Protein AF-H6BS07-F1 (afdb_monomer)

Mean predicted aligned error: 7.56 Å

Organism: Exophiala dermatitidis (strain ATCC 34100 / CBS 525.76 / NIH/UT8656) (NCBI:txid858893)

Structure (mmCIF, N/CA/C/O backbone):
data_AF-H6BS07-F1
#
_entry.id   AF-H6BS07-F1
#
loop_
_atom_site.group_PDB
_atom_site.id
_atom_site.type_symbol
_atom_site.label_atom_id
_atom_site.label_alt_id
_atom_site.label_comp_id
_atom_site.label_asym_id
_atom_site.label_entity_id
_atom_site.label_seq_id
_atom_site.pdbx_PDB_ins_code
_atom_site.Cartn_x
_atom_site.Cartn_y
_atom_site.Cartn_z
_atom_site.occupancy
_atom_site.B_iso_or_equiv
_atom_site.auth_seq_id
_atom_site.auth_comp_id
_atom_site.auth_asym_id
_atom_site.auth_atom_id
_atom_site.pdbx_PDB_model_num
ATOM 1 N N . MET A 1 1 ? -4.655 14.594 -16.795 1.00 35.00 1 MET A N 1
ATOM 2 C CA . MET A 1 1 ? -4.107 15.187 -15.558 1.00 35.00 1 MET A CA 1
ATOM 3 C C . MET A 1 1 ? -2.672 14.702 -15.436 1.00 35.00 1 MET A C 1
ATOM 5 O O . MET A 1 1 ? -2.480 13.501 -15.317 1.00 35.00 1 MET A O 1
ATOM 9 N N . LYS A 1 2 ? -1.677 15.577 -15.622 1.00 31.84 2 LYS A N 1
ATOM 10 C CA . LYS A 1 2 ? -0.267 15.244 -15.367 1.00 31.84 2 LYS A CA 1
ATOM 11 C C . LYS A 1 2 ? 0.009 15.650 -13.925 1.00 31.84 2 LYS A C 1
ATOM 13 O O . LYS A 1 2 ? -0.151 16.824 -13.608 1.00 31.84 2 LYS A O 1
ATOM 18 N N . LEU A 1 3 ? 0.310 14.679 -13.071 1.00 41.84 3 LEU A N 1
ATOM 19 C CA . LEU A 1 3 ? 0.801 14.955 -11.727 1.00 41.8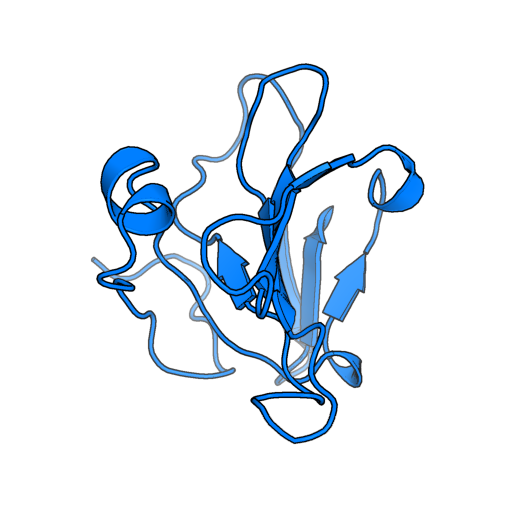4 3 LEU A CA 1
ATOM 20 C C . LEU A 1 3 ? 2.246 15.446 -11.869 1.00 41.84 3 LEU A C 1
ATOM 22 O O . LEU A 1 3 ? 3.006 14.905 -12.674 1.00 41.84 3 LEU A O 1
ATOM 26 N N . SER A 1 4 ? 2.571 16.522 -11.163 1.00 34.91 4 SER A N 1
ATOM 27 C CA . SER A 1 4 ? 3.925 17.062 -11.068 1.00 34.91 4 SER A CA 1
ATOM 28 C C . SER A 1 4 ? 4.517 16.589 -9.739 1.00 34.91 4 SER A C 1
ATOM 30 O O . SER A 1 4 ? 3.851 16.797 -8.724 1.00 34.91 4 SER A O 1
ATOM 32 N N . PRO A 1 5 ? 5.728 16.006 -9.707 1.00 48.19 5 PRO A N 1
ATOM 33 C CA . PRO A 1 5 ? 6.584 15.645 -10.839 1.00 48.19 5 PRO A CA 1
ATOM 34 C C . PRO A 1 5 ? 6.122 14.365 -11.572 1.00 48.19 5 PRO A C 1
ATOM 36 O O . PRO A 1 5 ? 5.334 13.588 -11.029 1.00 48.19 5 PRO A O 1
ATOM 39 N N . PRO A 1 6 ? 6.584 14.135 -12.818 1.00 46.88 6 PRO A N 1
ATOM 40 C CA . PRO A 1 6 ? 6.281 12.913 -13.552 1.00 46.88 6 PRO A CA 1
ATOM 41 C C . PRO A 1 6 ? 6.895 11.719 -12.818 1.00 46.88 6 PRO A C 1
ATOM 43 O O . PRO A 1 6 ? 8.112 11.640 -12.706 1.00 46.88 6 PRO A O 1
ATOM 46 N N . VAL A 1 7 ? 6.073 10.776 -12.354 1.00 53.38 7 VAL A N 1
ATOM 47 C CA . VAL A 1 7 ? 6.582 9.458 -11.962 1.00 53.38 7 VAL A CA 1
ATOM 48 C C . VAL A 1 7 ? 7.173 8.809 -13.214 1.00 53.38 7 VAL A C 1
ATOM 50 O O . VAL A 1 7 ? 6.448 8.403 -14.121 1.00 53.38 7 VAL A O 1
ATOM 53 N N . GLU A 1 8 ? 8.497 8.752 -13.284 1.00 54.62 8 GLU A N 1
ATOM 54 C CA . GLU A 1 8 ? 9.244 8.054 -14.334 1.00 54.62 8 GLU 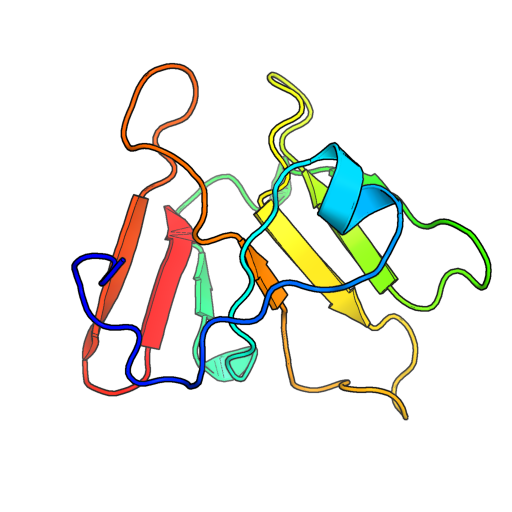A CA 1
ATOM 55 C C . GLU A 1 8 ? 9.208 6.520 -14.165 1.00 54.62 8 GLU A C 1
ATOM 57 O O . GLU A 1 8 ? 9.539 5.788 -15.093 1.00 54.62 8 GLU A O 1
ATOM 62 N N . ASP A 1 9 ? 8.684 6.032 -13.031 1.00 57.47 9 ASP A N 1
ATOM 63 C CA . ASP A 1 9 ? 8.595 4.612 -12.655 1.00 57.47 9 ASP A CA 1
ATOM 64 C C . ASP A 1 9 ? 7.363 3.851 -13.190 1.00 57.47 9 ASP A C 1
ATOM 66 O O . ASP A 1 9 ? 7.160 2.681 -12.857 1.00 57.47 9 ASP A O 1
ATOM 70 N N . GLY A 1 10 ? 6.525 4.467 -14.033 1.00 62.91 10 GLY A N 1
ATOM 71 C CA . GLY A 1 10 ? 5.465 3.755 -14.759 1.00 62.91 10 GLY A CA 1
ATOM 72 C C . GLY A 1 10 ? 4.122 4.485 -14.866 1.00 62.91 10 GLY A C 1
ATOM 73 O O . GLY A 1 10 ? 3.938 5.573 -14.320 1.00 62.91 10 GLY A O 1
ATOM 74 N N . PRO A 1 11 ? 3.151 3.904 -15.599 1.00 76.31 11 PRO A N 1
ATOM 75 C CA . PRO A 1 11 ? 1.856 4.532 -15.824 1.00 76.31 11 PRO A CA 1
ATOM 76 C C . PRO A 1 11 ? 1.050 4.640 -14.525 1.00 76.31 11 PRO A C 1
ATOM 78 O O . PRO A 1 11 ? 0.848 3.657 -13.807 1.00 76.31 11 PRO A O 1
ATOM 81 N N . VAL A 1 12 ? 0.513 5.834 -14.268 1.00 83.94 12 VAL A N 1
ATOM 82 C CA . VAL A 1 12 ? -0.492 6.037 -13.219 1.00 83.94 12 VAL A CA 1
ATOM 83 C C . VAL A 1 12 ? -1.720 5.196 -13.550 1.00 83.94 12 VAL A C 1
ATOM 85 O O . VAL A 1 12 ? -2.311 5.322 -14.623 1.00 83.94 12 VAL A O 1
ATOM 88 N N . THR A 1 13 ? -2.109 4.343 -12.612 1.00 85.88 13 THR A N 1
ATOM 89 C CA . THR A 1 13 ? -3.183 3.371 -12.780 1.00 85.88 13 THR A CA 1
ATOM 90 C C . THR A 1 13 ? -4.339 3.692 -11.848 1.00 85.88 13 THR A C 1
ATOM 92 O O . THR A 1 13 ? -4.169 3.844 -10.638 1.00 85.88 13 THR A O 1
ATOM 95 N N . ASN A 1 14 ? -5.543 3.734 -12.412 1.00 86.88 14 ASN A N 1
ATOM 96 C CA . ASN A 1 14 ? -6.773 3.715 -11.636 1.00 86.88 14 ASN A CA 1
ATOM 97 C C . ASN A 1 14 ? -7.160 2.250 -11.397 1.00 86.88 14 ASN A C 1
ATOM 99 O O . ASN A 1 14 ? -7.669 1.572 -12.290 1.00 86.88 14 ASN A O 1
ATOM 103 N N . CYS A 1 15 ? -6.818 1.731 -10.221 1.00 85.25 15 CYS A N 1
ATOM 104 C CA . CYS A 1 15 ? -7.115 0.348 -9.876 1.00 85.25 15 CYS A CA 1
ATOM 105 C C . CYS A 1 15 ? -8.624 0.172 -9.650 1.00 85.25 15 CYS A C 1
ATOM 107 O O . CYS A 1 15 ? -9.230 0.899 -8.867 1.00 85.25 15 CYS A O 1
ATOM 109 N N . ASN A 1 16 ? -9.222 -0.845 -10.274 1.00 85.81 16 ASN A N 1
ATOM 110 C CA . ASN A 1 16 ? -10.663 -1.119 -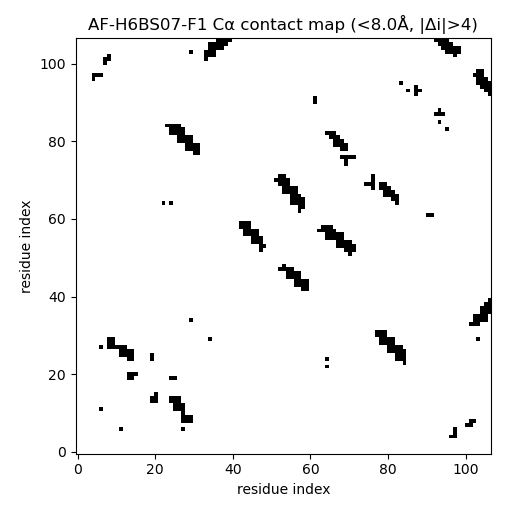10.207 1.00 85.81 16 ASN A CA 1
ATOM 111 C C . ASN A 1 16 ? -11.108 -1.862 -8.931 1.00 85.81 16 ASN A C 1
ATOM 113 O O . ASN A 1 16 ? -12.247 -2.325 -8.843 1.00 85.81 16 ASN A O 1
ATOM 117 N N . CYS A 1 17 ? -10.219 -2.008 -7.948 1.00 87.31 17 CYS A N 1
ATOM 118 C CA . CYS A 1 17 ? -10.546 -2.646 -6.683 1.00 87.31 17 CYS A CA 1
ATOM 119 C C . CYS A 1 17 ? -11.521 -1.771 -5.877 1.00 87.31 17 CYS A C 1
ATOM 121 O O . CYS A 1 17 ? -11.406 -0.547 -5.891 1.00 87.31 17 CYS A O 1
ATOM 123 N N . SER A 1 18 ? -12.464 -2.369 -5.141 1.00 90.06 18 SER A N 1
ATOM 124 C CA . SER A 1 18 ? -13.508 -1.603 -4.438 1.00 90.06 18 SER A CA 1
ATOM 125 C C . SER A 1 18 ? -12.940 -0.577 -3.452 1.00 90.06 18 SER A C 1
ATOM 127 O O . SER A 1 18 ? -13.382 0.568 -3.454 1.00 90.06 18 SER A O 1
ATOM 129 N N . ILE A 1 19 ? -11.920 -0.938 -2.664 1.00 90.06 19 ILE A N 1
ATOM 130 C CA . ILE A 1 19 ? -11.260 0.001 -1.740 1.00 90.06 19 ILE A CA 1
ATOM 131 C C . ILE A 1 19 ? -10.517 1.121 -2.485 1.00 90.06 19 ILE A C 1
ATOM 133 O O . ILE A 1 19 ? -10.565 2.272 -2.066 1.00 90.06 19 ILE A O 1
ATOM 137 N N . CYS A 1 20 ? -9.882 0.810 -3.618 1.00 89.31 20 CYS A N 1
ATOM 138 C CA . CYS A 1 20 ? -9.170 1.775 -4.455 1.00 89.31 20 CYS A CA 1
ATOM 139 C C . CYS A 1 20 ? -10.148 2.799 -5.040 1.00 89.31 20 CYS A C 1
ATOM 141 O O . CYS A 1 20 ? -9.905 4.001 -4.990 1.00 89.31 20 CYS A O 1
ATOM 143 N N . HIS A 1 21 ? -11.279 2.299 -5.541 1.00 88.94 21 HIS A N 1
ATOM 144 C CA . HIS A 1 21 ? -12.347 3.097 -6.118 1.00 88.94 21 HIS A CA 1
ATOM 145 C C . HIS A 1 21 ? -13.008 4.006 -5.073 1.00 88.94 21 HIS A C 1
ATOM 147 O O . HIS A 1 21 ? -13.178 5.194 -5.324 1.00 88.94 21 HIS A O 1
ATOM 153 N N . ILE A 1 22 ? -13.337 3.479 -3.885 1.00 89.25 22 ILE A N 1
ATOM 154 C CA . ILE A 1 22 ? -13.921 4.264 -2.781 1.00 89.25 22 ILE A CA 1
ATOM 155 C C . ILE A 1 22 ? -12.958 5.362 -2.315 1.00 89.25 22 ILE A C 1
ATOM 157 O O . ILE A 1 22 ? -13.383 6.489 -2.085 1.00 89.25 22 ILE A O 1
ATOM 161 N N . ASN A 1 23 ? -11.663 5.052 -2.225 1.00 86.00 23 ASN A N 1
ATOM 162 C CA . ASN A 1 23 ? -10.646 6.005 -1.784 1.00 86.00 23 ASN A CA 1
ATOM 163 C C . ASN A 1 23 ? -10.217 6.997 -2.879 1.00 86.00 23 ASN A C 1
ATOM 165 O O . ASN A 1 23 ? -9.370 7.847 -2.612 1.00 86.00 23 ASN A O 1
ATOM 169 N N . GLY A 1 24 ? -10.725 6.872 -4.113 1.00 86.56 24 GLY A N 1
ATOM 170 C CA . GLY A 1 24 ? -10.265 7.680 -5.247 1.00 86.56 24 GLY A CA 1
ATOM 171 C C . GLY A 1 24 ? -8.755 7.554 -5.486 1.00 86.56 24 GLY A C 1
ATOM 172 O O . GLY A 1 24 ? -8.088 8.536 -5.817 1.00 86.56 24 GLY A O 1
ATOM 173 N N . ALA A 1 25 ? -8.193 6.368 -5.242 1.00 85.69 25 ALA A N 1
ATOM 174 C CA . ALA A 1 25 ? -6.755 6.141 -5.267 1.00 85.69 25 ALA A CA 1
ATOM 175 C C . ALA A 1 25 ? -6.231 6.065 -6.709 1.00 85.69 25 ALA A C 1
ATOM 177 O O . ALA A 1 25 ? -6.731 5.288 -7.527 1.00 85.69 25 ALA A O 1
ATOM 178 N N . LEU A 1 26 ? -5.185 6.835 -7.005 1.00 87.31 26 LEU A N 1
ATOM 179 C CA . LEU A 1 26 ? -4.401 6.697 -8.232 1.00 87.31 26 LEU A CA 1
ATOM 180 C C . LEU A 1 26 ? -3.060 6.101 -7.846 1.00 87.31 26 LEU A C 1
ATOM 182 O O . LEU A 1 26 ? -2.373 6.666 -7.007 1.00 87.31 26 LEU A O 1
ATOM 186 N N . MET A 1 27 ? -2.689 4.966 -8.429 1.00 85.81 27 MET A N 1
ATOM 187 C CA . MET A 1 27 ? -1.536 4.199 -7.967 1.00 85.81 27 MET A CA 1
ATOM 188 C C . MET A 1 27 ? -0.428 4.163 -9.015 1.00 85.81 27 MET A C 1
ATOM 190 O O . MET A 1 27 ? -0.696 4.055 -10.211 1.00 85.81 27 MET A O 1
ATOM 194 N N . VAL A 1 28 ? 0.816 4.169 -8.554 1.00 86.88 28 VAL A N 1
ATOM 195 C CA . VAL A 1 28 ? 1.998 3.761 -9.332 1.00 86.88 28 VAL A CA 1
ATOM 196 C C . VAL A 1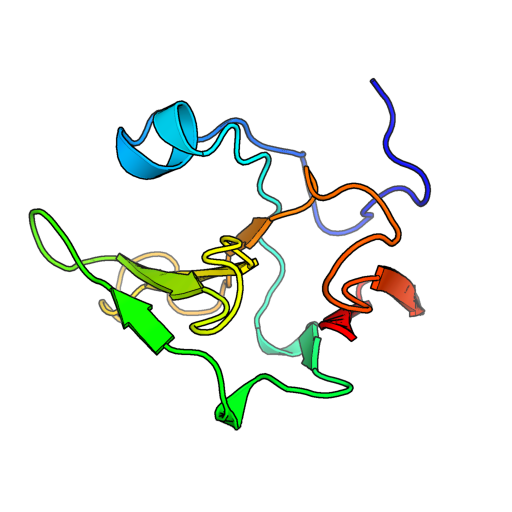 28 ? 2.622 2.526 -8.684 1.00 86.88 28 VAL A C 1
ATOM 198 O O . VAL A 1 28 ? 2.372 2.271 -7.507 1.00 86.88 28 VAL A O 1
ATOM 201 N N . TYR A 1 29 ? 3.397 1.738 -9.433 1.00 86.88 29 TYR A N 1
ATOM 202 C CA . TYR A 1 29 ? 3.901 0.428 -8.981 1.00 86.88 29 TYR A CA 1
ATOM 203 C C . TYR A 1 29 ? 5.425 0.281 -9.137 1.00 86.88 29 TYR A C 1
ATOM 205 O O . TYR A 1 29 ? 5.877 -0.633 -9.834 1.00 86.88 29 TYR A O 1
ATOM 213 N N . PRO A 1 30 ? 6.235 1.140 -8.498 1.00 85.94 30 PRO A N 1
ATOM 214 C CA . PRO A 1 30 ? 7.690 0.989 -8.496 1.00 85.94 30 PRO A CA 1
ATOM 215 C C . PRO A 1 30 ? 8.130 -0.341 -7.864 1.00 85.94 30 PRO A C 1
ATOM 217 O O . PRO A 1 30 ? 7.368 -1.018 -7.155 1.00 85.94 30 PRO A O 1
ATOM 220 N N . LEU A 1 31 ? 9.398 -0.689 -8.080 1.00 87.25 31 LEU A N 1
ATOM 221 C CA . LEU A 1 31 ? 10.077 -1.692 -7.265 1.00 87.25 31 LEU A CA 1
ATOM 222 C C . LEU A 1 31 ? 10.207 -1.189 -5.825 1.00 87.25 31 LEU A C 1
ATOM 224 O O . LEU A 1 31 ? 10.460 -0.015 -5.581 1.00 87.25 31 LEU A O 1
ATOM 228 N N . GLU A 1 32 ? 10.077 -2.089 -4.857 1.00 86.81 32 GLU A N 1
ATOM 229 C CA . GLU A 1 32 ? 10.210 -1.741 -3.441 1.00 86.81 32 GLU A CA 1
ATOM 230 C C . GLU A 1 32 ? 11.614 -1.236 -3.093 1.00 86.81 32 GLU A C 1
ATOM 232 O O . GLU A 1 32 ? 11.745 -0.353 -2.255 1.00 86.81 32 GLU A O 1
ATOM 237 N N . SER A 1 33 ? 12.642 -1.713 -3.799 1.00 86.50 33 SER A N 1
ATOM 238 C CA . SER A 1 33 ? 14.020 -1.214 -3.688 1.00 86.50 33 SER A CA 1
ATOM 239 C C . SER A 1 33 ? 14.182 0.254 -4.077 1.00 86.50 33 SER A C 1
ATOM 241 O O . SER A 1 33 ? 15.178 0.869 -3.716 1.00 86.50 33 SER A O 1
ATOM 243 N N . ASN A 1 34 ? 13.229 0.797 -4.833 1.00 84.25 34 ASN A N 1
ATOM 244 C CA . ASN A 1 34 ? 13.269 2.161 -5.341 1.00 84.25 34 ASN A CA 1
ATOM 245 C C . ASN A 1 34 ? 12.479 3.125 -4.449 1.00 84.25 34 ASN A C 1
ATOM 247 O O . ASN A 1 34 ? 12.426 4.315 -4.744 1.00 84.25 34 ASN A O 1
ATOM 251 N N . ILE A 1 35 ? 11.849 2.630 -3.380 1.00 83.38 35 ILE A N 1
ATOM 252 C CA . ILE A 1 35 ? 11.067 3.454 -2.464 1.00 83.38 35 ILE A CA 1
ATOM 253 C C . ILE A 1 35 ? 11.891 3.756 -1.218 1.00 83.38 35 ILE A C 1
ATOM 255 O O . ILE A 1 35 ? 12.309 2.849 -0.501 1.00 83.38 35 ILE A O 1
ATOM 259 N N . THR A 1 36 ? 12.042 5.043 -0.925 1.00 85.81 36 THR A N 1
ATOM 260 C CA . THR A 1 36 ? 12.606 5.535 0.332 1.00 85.81 36 THR A CA 1
ATOM 261 C C . THR A 1 36 ? 11.481 6.113 1.180 1.00 85.81 36 THR A C 1
ATOM 263 O O . THR A 1 36 ? 10.800 7.043 0.754 1.00 85.81 36 THR A O 1
ATOM 266 N N . TRP A 1 37 ? 11.282 5.574 2.381 1.00 86.06 37 TRP A N 1
ATOM 267 C CA . TRP A 1 37 ? 10.373 6.147 3.375 1.00 86.06 37 TRP A CA 1
ATOM 268 C C . TRP A 1 37 ? 11.154 7.141 4.226 1.00 86.06 37 TRP A C 1
ATOM 270 O O . TRP A 1 37 ? 12.078 6.735 4.929 1.00 86.06 37 TRP A O 1
ATOM 280 N N . GLU A 1 38 ? 10.824 8.427 4.149 1.00 83.19 38 GLU A N 1
ATOM 281 C CA . GLU A 1 38 ? 11.539 9.443 4.929 1.00 83.19 38 GLU A CA 1
ATOM 282 C C . GLU A 1 38 ? 11.036 9.482 6.372 1.00 83.19 38 GLU A C 1
ATOM 284 O O . GLU A 1 38 ? 11.821 9.706 7.294 1.00 83.19 38 GLU A O 1
ATOM 289 N N . SER A 1 39 ? 9.739 9.228 6.584 1.00 79.31 39 SER A N 1
ATOM 290 C CA . SER A 1 39 ? 9.150 9.214 7.919 1.00 79.31 39 SER A CA 1
ATOM 291 C C . SER A 1 39 ? 7.860 8.386 8.004 1.00 79.31 39 SER A C 1
ATOM 293 O O . SER A 1 39 ? 7.274 7.987 6.998 1.00 79.31 39 SER A O 1
ATOM 295 N N . GLY A 1 40 ? 7.429 8.068 9.230 1.00 79.88 40 GLY A N 1
ATOM 296 C CA . GLY A 1 40 ? 6.057 7.638 9.532 1.00 79.88 40 GLY A CA 1
ATOM 297 C C . GLY A 1 40 ? 5.619 6.243 9.066 1.00 79.88 40 GLY A C 1
ATOM 298 O O . GLY A 1 40 ? 4.554 5.794 9.487 1.00 79.88 40 GLY A O 1
ATOM 299 N N . PHE A 1 41 ? 6.397 5.523 8.247 1.00 83.75 41 PHE A N 1
ATOM 300 C CA . PHE A 1 41 ? 5.996 4.206 7.725 1.00 83.75 41 PHE A CA 1
ATOM 301 C C . PHE A 1 41 ? 5.726 3.172 8.829 1.00 83.75 41 PHE A C 1
ATOM 303 O O . PHE A 1 41 ? 4.740 2.439 8.752 1.00 83.75 41 PHE A O 1
ATOM 310 N N . ASP A 1 42 ? 6.538 3.167 9.888 1.00 86.19 42 ASP A N 1
ATOM 311 C CA . ASP A 1 42 ? 6.397 2.238 11.019 1.00 86.19 42 ASP A CA 1
ATOM 312 C C . ASP A 1 42 ? 5.131 2.490 11.857 1.00 86.19 42 ASP A C 1
ATOM 314 O O . ASP A 1 42 ? 4.621 1.591 12.531 1.00 86.19 42 ASP A O 1
ATOM 318 N N . GLU A 1 43 ? 4.586 3.706 11.801 1.00 87.69 43 GLU A N 1
ATOM 319 C CA . GLU A 1 43 ? 3.362 4.085 12.510 1.00 87.69 43 GLU A CA 1
ATOM 320 C C . GLU A 1 43 ? 2.098 3.743 11.712 1.00 87.69 43 GLU A C 1
ATOM 322 O O . GLU A 1 43 ? 0.985 3.733 12.254 1.00 87.69 43 GLU A O 1
ATOM 327 N N . MET A 1 44 ? 2.248 3.421 10.424 1.00 89.62 44 MET A N 1
ATOM 328 C CA . MET A 1 44 ? 1.127 3.096 9.558 1.00 89.62 44 MET A CA 1
ATOM 329 C C . MET A 1 44 ? 0.474 1.770 9.947 1.00 89.62 44 MET A C 1
ATOM 331 O O . MET A 1 44 ? 1.082 0.851 10.503 1.00 89.62 44 MET A O 1
ATOM 335 N N . LYS A 1 45 ? -0.812 1.646 9.621 1.00 93.75 45 LYS A N 1
ATOM 336 C CA . LYS A 1 45 ? -1.564 0.403 9.803 1.00 93.75 45 LYS A CA 1
ATOM 337 C C . LYS A 1 45 ? -1.851 -0.240 8.465 1.00 93.75 45 LYS A C 1
ATOM 339 O O . LYS A 1 45 ? -1.964 0.435 7.446 1.00 93.75 45 LYS A O 1
ATOM 344 N N . THR A 1 46 ? -1.961 -1.563 8.479 1.00 94.75 46 THR A N 1
ATOM 345 C CA . THR A 1 46 ? -2.301 -2.352 7.301 1.00 94.75 46 THR A CA 1
ATOM 346 C C . THR A 1 46 ? -3.669 -2.990 7.460 1.00 94.75 46 THR A C 1
ATOM 348 O O . THR A 1 46 ? -4.054 -3.442 8.538 1.00 94.75 46 THR A O 1
ATOM 351 N N . TYR A 1 47 ? -4.410 -3.031 6.361 1.00 94.56 47 TYR A N 1
ATOM 352 C CA . TYR A 1 47 ? -5.690 -3.709 6.264 1.00 94.56 47 TYR A CA 1
ATOM 353 C C . TYR A 1 47 ? -5.700 -4.626 5.043 1.00 94.56 47 TYR A C 1
ATOM 355 O O . TYR A 1 47 ? -5.239 -4.259 3.963 1.00 94.56 47 TYR A O 1
ATOM 363 N N . THR A 1 48 ? -6.230 -5.834 5.211 1.00 94.38 48 THR A N 1
ATOM 364 C CA . THR A 1 48 ? -6.422 -6.800 4.125 1.00 94.38 48 THR A CA 1
ATOM 365 C C . THR A 1 48 ? -7.903 -7.133 4.021 1.00 94.38 48 THR A C 1
ATOM 367 O O . THR A 1 48 ? -8.597 -7.252 5.029 1.00 94.38 48 THR A O 1
ATOM 370 N N . PHE A 1 49 ? -8.392 -7.310 2.797 1.00 91.12 49 PHE A N 1
ATOM 371 C CA . PHE A 1 49 ? -9.777 -7.695 2.531 1.00 91.12 49 PHE A CA 1
ATOM 372 C C . PHE A 1 49 ? -9.837 -8.799 1.475 1.00 91.12 49 PHE A C 1
ATOM 374 O O . PHE A 1 49 ? -8.830 -9.146 0.850 1.00 91.12 49 PHE A O 1
ATOM 381 N N . GLY A 1 50 ? -11.029 -9.365 1.274 1.00 89.06 50 GLY A N 1
ATOM 382 C CA . GLY A 1 50 ? -11.250 -10.428 0.297 1.00 89.06 50 GLY A CA 1
ATOM 383 C C . GLY A 1 50 ? -10.306 -11.607 0.533 1.00 89.06 50 GLY A C 1
ATOM 384 O O . GLY A 1 50 ? -10.223 -12.142 1.635 1.00 89.06 50 GLY A O 1
ATOM 385 N N . GLN A 1 51 ? -9.548 -11.976 -0.498 1.00 89.38 51 GLN A N 1
ATOM 386 C CA . GLN A 1 51 ? -8.572 -13.073 -0.448 1.00 89.38 51 GLN A CA 1
ATOM 387 C C . GLN A 1 51 ? -7.276 -12.719 0.302 1.00 89.38 51 GLN A C 1
ATOM 389 O O . GLN A 1 51 ? -6.341 -13.512 0.306 1.00 89.38 51 GLN A O 1
ATOM 394 N N . LYS A 1 52 ? -7.195 -11.525 0.902 1.00 91.75 52 LYS A N 1
ATOM 395 C CA . LYS A 1 52 ? -6.049 -11.031 1.679 1.00 91.75 52 LYS A CA 1
ATOM 396 C C . LYS A 1 52 ? -4.722 -11.003 0.915 1.00 91.75 52 LYS A C 1
ATOM 398 O O . LYS A 1 52 ? -3.668 -11.049 1.539 1.00 91.75 52 LYS A O 1
ATOM 403 N N . ARG A 1 53 ? -4.778 -10.887 -0.418 1.00 90.94 53 ARG A N 1
ATOM 404 C CA . ARG A 1 53 ? -3.601 -10.849 -1.306 1.00 90.94 53 ARG A CA 1
ATOM 405 C C . ARG A 1 53 ? -2.848 -9.526 -1.270 1.00 90.94 53 ARG A C 1
ATOM 407 O O . ARG A 1 53 ? -1.667 -9.513 -1.572 1.00 90.94 53 ARG A O 1
ATOM 414 N N . ILE A 1 54 ? -3.518 -8.424 -0.936 1.00 92.75 54 ILE A N 1
ATOM 415 C CA . ILE A 1 54 ? -2.907 -7.095 -0.850 1.00 92.75 54 ILE A CA 1
ATOM 416 C C . ILE A 1 54 ? -3.167 -6.517 0.540 1.00 92.75 54 ILE A C 1
ATOM 418 O O . ILE A 1 54 ? -4.317 -6.424 0.977 1.00 92.75 54 ILE A O 1
ATOM 422 N N . ALA A 1 55 ? -2.095 -6.125 1.219 1.00 95.12 55 ALA A N 1
ATOM 423 C CA . ALA A 1 55 ? -2.115 -5.327 2.432 1.00 95.12 55 ALA A CA 1
ATOM 424 C C . ALA A 1 55 ? -2.113 -3.844 2.053 1.00 95.12 55 ALA A C 1
ATOM 426 O O . ALA A 1 55 ? -1.132 -3.336 1.513 1.00 95.12 55 ALA A O 1
ATOM 427 N N . HIS A 1 56 ? -3.225 -3.164 2.321 1.00 94.00 56 HIS A N 1
ATOM 428 C CA . HIS A 1 56 ? -3.382 -1.727 2.129 1.00 94.00 56 HIS A CA 1
ATOM 429 C C . HIS A 1 56 ? -2.884 -0.993 3.368 1.00 94.00 56 HIS A C 1
ATOM 431 O O . HIS A 1 56 ? -3.448 -1.153 4.449 1.00 94.00 56 HIS A O 1
ATOM 437 N N . THR A 1 57 ? -1.835 -0.198 3.206 1.00 93.25 57 THR A N 1
ATOM 438 C CA . THR A 1 57 ? -1.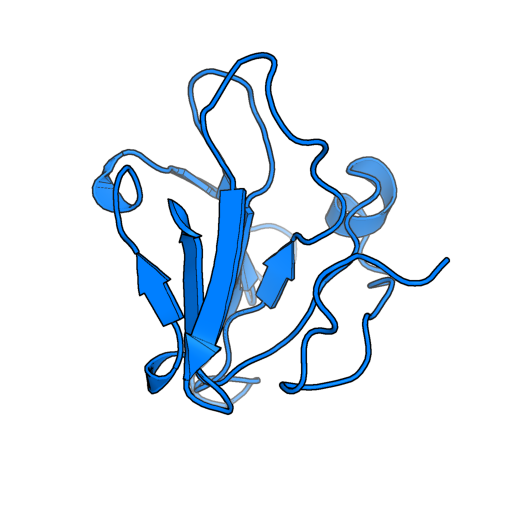239 0.629 4.250 1.00 93.25 57 THR A CA 1
ATOM 439 C C . THR A 1 57 ? -1.894 2.008 4.270 1.00 93.25 57 THR A C 1
ATOM 441 O O . THR A 1 57 ? -2.043 2.652 3.226 1.00 93.25 57 THR A O 1
ATOM 444 N N . PHE A 1 58 ? -2.271 2.471 5.458 1.00 91.12 58 PHE A N 1
ATOM 445 C CA . PHE A 1 58 ? -2.935 3.751 5.672 1.00 91.12 58 PHE A CA 1
ATOM 446 C C . PHE A 1 58 ? -2.471 4.420 6.973 1.00 91.12 58 PHE A C 1
ATOM 448 O O . PHE A 1 58 ? -1.991 3.758 7.898 1.00 91.12 58 PHE A O 1
ATOM 455 N N . CYS A 1 59 ? -2.632 5.741 7.048 1.00 88.06 59 CYS A N 1
ATOM 456 C CA . CYS A 1 59 ? -2.380 6.500 8.267 1.00 88.06 59 CYS A CA 1
ATOM 457 C C . CYS A 1 59 ? -3.501 6.229 9.289 1.00 88.06 59 CYS A C 1
ATOM 459 O O . CYS A 1 59 ? -4.664 6.509 8.986 1.00 88.06 59 CYS A O 1
ATOM 461 N N . PRO A 1 60 ? -3.201 5.730 10.502 1.00 88.19 60 PRO A N 1
ATOM 462 C CA . PRO A 1 60 ? -4.232 5.476 11.509 1.00 88.19 60 PRO A CA 1
ATOM 463 C C . PRO A 1 60 ? -4.895 6.751 12.045 1.00 88.19 60 PRO A C 1
ATOM 465 O O . PRO A 1 60 ? -6.002 6.674 12.568 1.00 88.19 60 PRO A O 1
ATOM 468 N N . THR A 1 61 ? -4.234 7.904 11.925 1.00 86.50 61 THR A N 1
ATOM 469 C CA . THR A 1 61 ? -4.711 9.181 12.472 1.00 86.50 61 THR A CA 1
ATOM 470 C C . THR A 1 61 ? -5.769 9.828 11.583 1.00 86.50 61 THR A C 1
ATOM 472 O O . THR A 1 61 ? -6.801 10.267 12.080 1.00 86.50 61 THR A O 1
ATOM 475 N N . CYS A 1 62 ? -5.533 9.887 10.270 1.00 84.50 62 CYS A N 1
ATOM 476 C CA . CYS A 1 62 ? -6.428 10.561 9.321 1.00 84.50 62 CYS A CA 1
ATOM 477 C C . CYS A 1 62 ? -7.144 9.606 8.350 1.00 84.50 62 CYS A C 1
ATOM 479 O O . CYS A 1 62 ? -8.021 10.036 7.608 1.00 84.50 62 CYS A O 1
ATOM 481 N N . GLY A 1 63 ? -6.789 8.316 8.334 1.00 86.06 63 GLY A N 1
ATOM 482 C CA . GLY A 1 63 ? -7.395 7.310 7.454 1.00 86.06 63 GLY A CA 1
ATOM 483 C C . GLY A 1 63 ? -6.877 7.323 6.012 1.00 86.06 63 GLY A C 1
ATOM 484 O O . GLY A 1 63 ? -7.310 6.506 5.200 1.00 86.06 63 GLY A O 1
ATOM 485 N N . THR A 1 64 ? -5.940 8.212 5.683 1.00 85.81 64 THR A N 1
ATOM 486 C CA . THR A 1 64 ? -5.366 8.330 4.342 1.00 85.81 64 THR A CA 1
ATOM 487 C C . THR A 1 64 ? -4.731 7.023 3.866 1.00 85.81 64 THR A C 1
ATOM 489 O O . THR A 1 64 ? -3.846 6.481 4.527 1.00 85.81 64 THR A O 1
ATOM 492 N N . SER A 1 65 ? -5.123 6.551 2.677 1.00 88.38 65 SER A N 1
ATOM 493 C CA . SER A 1 65 ? -4.501 5.401 2.009 1.00 88.38 65 SER A CA 1
ATOM 494 C C . SER A 1 65 ? -3.186 5.801 1.337 1.00 88.38 65 SER A C 1
ATOM 496 O O . SER A 1 65 ? -3.185 6.659 0.455 1.00 88.38 65 SER A O 1
ATOM 498 N N . ILE A 1 66 ? -2.089 5.151 1.733 1.00 88.25 66 ILE A N 1
ATOM 499 C CA . ILE A 1 66 ? -0.724 5.495 1.308 1.00 88.25 66 ILE A CA 1
ATOM 500 C C . ILE A 1 66 ? -0.177 4.486 0.302 1.00 88.25 66 ILE A C 1
ATOM 502 O O . ILE A 1 66 ? 0.300 4.857 -0.769 1.00 88.25 66 ILE A O 1
ATOM 506 N N . SER A 1 67 ? -0.228 3.194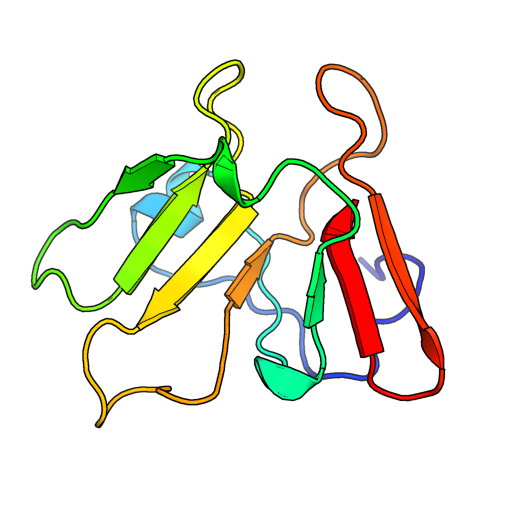 0.634 1.00 90.94 67 SER A N 1
ATOM 507 C CA . SER A 1 67 ? 0.365 2.162 -0.217 1.00 90.94 67 SER A CA 1
ATOM 508 C C . SER A 1 67 ? -0.391 0.841 -0.180 1.00 90.94 67 SER A C 1
ATOM 510 O O . SER A 1 67 ? -1.285 0.630 0.636 1.00 90.94 67 SER A O 1
ATOM 512 N N . GLY A 1 68 ? -0.048 -0.055 -1.098 1.00 92.88 68 GLY A N 1
ATOM 513 C CA . GLY A 1 68 ? -0.531 -1.428 -1.134 1.00 92.88 68 GLY A CA 1
ATOM 514 C C . GLY A 1 68 ? 0.613 -2.382 -1.444 1.00 92.88 68 GLY A C 1
ATOM 515 O O . GLY A 1 68 ? 1.368 -2.153 -2.387 1.00 92.88 68 GLY A O 1
ATOM 516 N N . LYS A 1 69 ? 0.749 -3.461 -0.674 1.00 93.81 69 LYS A N 1
ATOM 517 C CA . LYS A 1 69 ? 1.781 -4.480 -0.894 1.00 93.81 69 LYS A CA 1
ATOM 518 C C . LYS A 1 69 ? 1.162 -5.859 -0.999 1.00 93.81 69 LYS A C 1
ATOM 520 O O . LYS A 1 69 ? 0.283 -6.200 -0.211 1.00 93.81 69 LYS A O 1
ATOM 525 N N . SER A 1 70 ? 1.623 -6.650 -1.962 1.00 93.38 70 SER A N 1
ATOM 526 C CA . SER A 1 70 ? 1.211 -8.045 -2.035 1.00 93.38 70 SER A CA 1
ATOM 527 C C . SER A 1 70 ? 1.726 -8.832 -0.835 1.00 93.38 70 SER A C 1
ATOM 529 O O . SER A 1 70 ? 2.882 -8.696 -0.441 1.00 93.38 70 SER A O 1
ATOM 531 N N . THR A 1 71 ? 0.860 -9.661 -0.269 1.00 92.31 71 THR A N 1
ATOM 532 C CA . THR A 1 71 ? 1.197 -10.651 0.760 1.00 92.31 71 THR A CA 1
ATOM 533 C C . THR A 1 71 ? 1.573 -12.002 0.147 1.00 92.31 71 THR A C 1
ATOM 535 O O . THR A 1 71 ? 2.070 -12.872 0.856 1.00 92.31 71 THR A O 1
ATOM 538 N N . ASP A 1 72 ? 1.342 -12.184 -1.158 1.00 89.69 72 ASP A N 1
ATOM 539 C CA . ASP A 1 72 ? 1.658 -13.401 -1.901 1.00 89.69 72 ASP A CA 1
ATOM 540 C C . ASP A 1 72 ? 2.982 -13.217 -2.669 1.00 89.69 72 ASP A C 1
ATOM 542 O O . ASP A 1 72 ? 3.069 -12.332 -3.533 1.00 89.69 72 ASP A O 1
ATOM 546 N N . PRO A 1 73 ? 4.009 -14.050 -2.406 1.00 87.31 73 PRO A N 1
ATOM 547 C CA . PRO A 1 73 ? 5.305 -13.960 -3.076 1.00 87.31 73 PRO A CA 1
ATOM 548 C C . PRO A 1 73 ? 5.246 -14.263 -4.583 1.00 87.31 73 PRO A C 1
ATOM 550 O O . PRO A 1 73 ? 6.197 -13.963 -5.298 1.00 87.31 73 PRO A O 1
ATOM 553 N N . ASN A 1 74 ? 4.145 -14.820 -5.092 1.00 88.75 74 ASN A N 1
ATOM 554 C CA . ASN A 1 74 ? 3.960 -15.099 -6.517 1.00 88.75 74 ASN A CA 1
ATOM 555 C C . ASN A 1 74 ? 3.156 -14.010 -7.244 1.00 88.75 74 ASN A C 1
ATOM 557 O O . ASN A 1 74 ? 2.916 -14.117 -8.446 1.00 88.75 74 ASN A O 1
ATOM 561 N N . PHE A 1 75 ? 2.721 -12.963 -6.541 1.00 83.25 75 PHE A N 1
ATOM 562 C CA . PHE A 1 75 ? 1.877 -11.912 -7.100 1.00 83.25 75 PHE A CA 1
ATOM 563 C C . PHE A 1 75 ? 2.494 -10.545 -6.817 1.00 83.25 75 PHE A C 1
ATOM 565 O O . PHE A 1 75 ? 2.444 -10.086 -5.686 1.00 83.25 75 PHE A O 1
ATOM 572 N N . PHE A 1 76 ? 3.085 -9.880 -7.817 1.00 83.38 76 PHE A N 1
ATOM 573 C CA . PHE A 1 76 ? 3.682 -8.535 -7.670 1.00 83.38 76 PHE A CA 1
ATOM 574 C C . PHE A 1 76 ? 4.589 -8.377 -6.431 1.00 83.38 76 PHE A C 1
ATOM 576 O O . PHE A 1 76 ? 4.606 -7.336 -5.772 1.00 83.38 76 PHE A O 1
ATOM 583 N N . ALA A 1 77 ? 5.345 -9.423 -6.095 1.00 86.62 77 ALA A N 1
ATOM 584 C CA . ALA A 1 77 ? 6.058 -9.527 -4.824 1.00 86.62 77 ALA A CA 1
ATOM 585 C C . ALA A 1 77 ? 7.184 -8.508 -4.646 1.00 86.62 77 ALA A C 1
ATOM 587 O O . ALA A 1 77 ? 7.529 -8.174 -3.517 1.00 86.62 77 ALA A O 1
ATOM 588 N N . HIS A 1 78 ? 7.731 -7.974 -5.736 1.00 87.12 78 HIS A N 1
ATOM 589 C CA . HIS A 1 78 ? 8.800 -6.973 -5.690 1.00 87.12 78 HIS A CA 1
ATOM 590 C C . HIS A 1 78 ? 8.282 -5.543 -5.817 1.00 87.1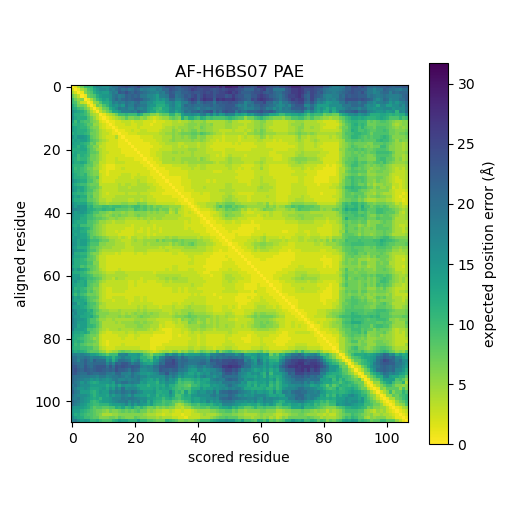2 78 HIS A C 1
ATOM 592 O O . HIS A 1 78 ? 9.021 -4.608 -5.533 1.00 87.12 78 HIS A O 1
ATOM 598 N N . ASN A 1 79 ? 7.016 -5.358 -6.190 1.00 88.81 79 ASN A N 1
ATOM 599 C CA . ASN A 1 79 ? 6.427 -4.038 -6.354 1.00 88.81 79 ASN A CA 1
ATOM 600 C C . ASN A 1 79 ? 5.704 -3.610 -5.083 1.00 88.81 79 ASN A C 1
ATOM 602 O O . ASN A 1 79 ? 5.227 -4.437 -4.300 1.00 88.81 79 ASN A O 1
ATOM 606 N N . ARG A 1 80 ? 5.580 -2.301 -4.901 1.00 90.81 80 ARG A N 1
ATOM 607 C CA . ARG A 1 80 ? 4.664 -1.712 -3.929 1.00 90.81 80 ARG A CA 1
ATOM 608 C C . ARG A 1 80 ? 3.854 -0.641 -4.634 1.00 90.81 80 ARG A C 1
ATOM 610 O O . ARG A 1 80 ? 4.404 0.210 -5.317 1.00 90.81 80 ARG A O 1
ATOM 617 N N . ALA A 1 81 ? 2.543 -0.711 -4.477 1.00 89.81 81 ALA A N 1
ATOM 618 C CA . ALA A 1 81 ? 1.638 0.281 -5.016 1.00 89.81 81 ALA A CA 1
ATOM 619 C C . ALA A 1 81 ? 1.714 1.541 -4.144 1.00 89.81 81 ALA A C 1
ATOM 621 O O . ALA A 1 81 ? 1.552 1.426 -2.931 1.00 89.81 81 ALA A O 1
ATOM 622 N N . ILE A 1 82 ? 1.920 2.715 -4.733 1.00 87.94 82 ILE A N 1
ATOM 623 C CA . ILE A 1 82 ? 1.992 4.008 -4.034 1.00 87.94 82 ILE A CA 1
ATOM 624 C C . ILE A 1 82 ? 0.862 4.911 -4.520 1.00 87.94 82 ILE A C 1
ATOM 626 O O . ILE A 1 82 ? 0.676 5.052 -5.728 1.00 87.94 82 ILE A O 1
ATOM 630 N N . ASN A 1 83 ? 0.100 5.493 -3.592 1.00 87.38 83 ASN A N 1
ATOM 631 C CA . ASN A 1 83 ? -1.066 6.312 -3.907 1.00 87.38 83 ASN A CA 1
ATOM 632 C C . ASN A 1 83 ? -0.695 7.773 -4.197 1.00 87.38 83 ASN A C 1
ATOM 634 O O . ASN A 1 83 ? -0.489 8.559 -3.279 1.00 87.38 83 ASN A O 1
ATOM 638 N N . VAL A 1 84 ? -0.704 8.164 -5.466 1.00 81.62 84 VAL A N 1
ATOM 639 C CA . VAL A 1 84 ? -0.348 9.502 -5.957 1.00 81.62 84 VAL A CA 1
ATOM 640 C C . VAL A 1 84 ? -1.540 10.457 -6.091 1.00 81.62 84 VAL A C 1
ATOM 642 O O . VAL A 1 84 ? -1.373 11.568 -6.584 1.00 81.62 84 VAL A O 1
ATOM 645 N N . SER A 1 85 ? -2.754 10.067 -5.678 1.00 77.00 85 SER A N 1
ATOM 646 C CA . SER A 1 85 ? -3.914 10.981 -5.697 1.00 77.00 85 SER A CA 1
ATOM 647 C C . SER A 1 85 ? -3.989 11.935 -4.499 1.00 77.00 85 SER A C 1
ATOM 649 O O . SER A 1 85 ? -4.927 12.726 -4.408 1.00 77.00 85 SER A O 1
ATOM 651 N N . GLN A 1 86 ? -3.022 11.877 -3.581 1.00 63.50 86 GLN A N 1
ATOM 652 C CA . GLN A 1 86 ? -3.013 12.679 -2.359 1.00 63.50 86 GLN A CA 1
ATOM 653 C C . GLN A 1 86 ? -2.658 14.153 -2.649 1.00 63.50 86 GLN A C 1
ATOM 655 O O . GLN A 1 86 ? -1.613 14.409 -3.252 1.00 63.50 86 GLN A O 1
ATOM 660 N N . PRO A 1 87 ? -3.484 15.132 -2.231 1.00 51.09 87 PRO A N 1
ATOM 661 C CA . PRO A 1 87 ? -3.111 16.539 -2.273 1.00 51.09 87 PRO A CA 1
ATOM 662 C C . PRO A 1 87 ? -2.070 16.860 -1.191 1.00 51.09 87 PRO A C 1
ATOM 664 O O . PRO A 1 87 ? -2.170 16.400 -0.055 1.00 51.09 87 PRO A O 1
ATOM 667 N N . HIS A 1 88 ? -1.094 17.683 -1.570 1.00 43.56 88 HIS A N 1
ATOM 668 C CA . HIS A 1 88 ? -0.132 18.322 -0.677 1.00 43.56 88 HIS A CA 1
ATOM 669 C C . HIS A 1 88 ? -0.874 19.069 0.447 1.00 43.56 88 HIS A C 1
ATOM 671 O O . HIS A 1 88 ? -1.747 19.885 0.157 1.00 43.56 88 HIS A O 1
ATOM 677 N N . GLU A 1 89 ? -0.499 18.776 1.696 1.00 47.75 89 GLU A N 1
ATOM 678 C CA . GLU A 1 89 ? -0.783 19.546 2.918 1.00 47.75 89 GLU A CA 1
ATOM 679 C C . GLU A 1 89 ? -2.250 19.735 3.317 1.00 47.75 89 GLU A C 1
ATOM 681 O O . GLU A 1 89 ? -2.908 20.655 2.852 1.00 47.75 89 GLU A O 1
ATOM 686 N N . LEU A 1 90 ? -2.716 18.975 4.316 1.00 43.66 90 LEU A N 1
ATOM 687 C CA . LEU A 1 90 ? -3.634 19.538 5.326 1.00 43.66 90 LEU A CA 1
ATOM 688 C C . LEU A 1 90 ? -3.718 18.724 6.628 1.00 43.66 90 LEU A C 1
ATOM 690 O O . LEU A 1 90 ? -4.166 19.272 7.628 1.00 43.66 90 LEU A O 1
ATOM 694 N N . LEU A 1 91 ? -3.258 17.463 6.674 1.00 45.69 91 LEU A N 1
ATOM 695 C CA . LEU A 1 91 ? -3.253 16.672 7.926 1.00 45.69 91 LEU A CA 1
ATOM 696 C C . LEU A 1 91 ? -2.043 15.744 8.124 1.00 45.69 91 LEU A C 1
ATOM 698 O O . LEU A 1 91 ? -1.751 15.352 9.251 1.00 45.69 91 LEU A O 1
ATOM 702 N N . CYS A 1 92 ? -1.319 15.406 7.062 1.00 47.09 92 CYS A N 1
ATOM 703 C CA . CYS A 1 92 ? -0.061 14.672 7.126 1.00 47.09 92 CYS A CA 1
ATOM 704 C C . CYS A 1 92 ? 0.867 15.264 6.065 1.00 47.09 92 CYS A C 1
ATOM 706 O O . CYS A 1 92 ? 0.400 15.562 4.966 1.00 47.09 92 CYS A O 1
ATOM 708 N N . HIS A 1 93 ? 2.148 15.453 6.376 1.00 51.31 93 HIS A N 1
ATOM 709 C CA . HIS A 1 93 ? 3.151 15.940 5.422 1.00 51.31 93 HIS A CA 1
ATOM 710 C C . HIS A 1 93 ? 3.535 14.834 4.415 1.00 51.31 93 HIS A C 1
ATOM 712 O O . HIS A 1 93 ? 4.714 14.597 4.192 1.00 51.31 93 HIS A O 1
ATOM 718 N N . PHE A 1 94 ? 2.545 14.149 3.821 1.00 51.22 94 PHE A N 1
ATOM 719 C CA . PHE A 1 94 ? 2.793 13.151 2.785 1.00 51.22 94 PHE A CA 1
ATOM 720 C C . PHE A 1 94 ? 3.049 13.838 1.454 1.00 51.22 94 PHE A C 1
ATOM 722 O O . PHE A 1 94 ? 2.121 14.203 0.731 1.00 51.22 94 PHE A O 1
ATOM 729 N N . SER A 1 95 ? 4.331 14.005 1.151 1.00 54.31 95 SER A N 1
ATOM 730 C CA . SER A 1 95 ? 4.810 14.513 -0.126 1.00 54.31 95 SER A CA 1
ATOM 731 C C . SER A 1 95 ? 5.572 13.414 -0.849 1.00 54.31 95 SER A C 1
ATOM 733 O O . SER A 1 95 ? 6.417 12.732 -0.271 1.00 54.31 95 SER A O 1
ATOM 735 N N . TYR A 1 96 ? 5.257 13.247 -2.131 1.00 61.38 96 TYR A N 1
ATOM 736 C CA . TYR A 1 96 ? 6.023 12.388 -3.020 1.00 61.38 96 TYR A CA 1
ATOM 737 C C . TYR A 1 96 ? 7.056 13.234 -3.745 1.00 61.38 96 TYR A C 1
ATOM 739 O O . TYR A 1 96 ? 6.697 14.151 -4.487 1.00 61.38 96 TYR A O 1
ATOM 747 N N . PHE A 1 97 ? 8.328 12.900 -3.567 1.00 56.53 97 PHE A N 1
ATOM 748 C CA . PHE A 1 97 ? 9.404 13.480 -4.357 1.00 56.53 97 PHE A CA 1
ATOM 749 C C . PHE A 1 97 ? 9.994 12.390 -5.247 1.00 56.53 97 PHE A C 1
ATOM 751 O O . PHE A 1 97 ? 10.401 11.328 -4.777 1.00 56.53 97 PHE A O 1
ATOM 758 N N . THR A 1 98 ? 10.019 12.640 -6.552 1.00 54.97 98 THR A N 1
ATOM 759 C CA . THR A 1 98 ? 10.862 11.866 -7.466 1.00 54.97 98 THR A CA 1
ATOM 760 C C . THR A 1 98 ? 12.307 12.263 -7.173 1.00 54.97 98 THR A C 1
ATOM 762 O O . THR A 1 98 ? 12.650 13.444 -7.287 1.00 54.97 98 THR A O 1
ATOM 765 N N . GLY A 1 99 ? 13.116 11.312 -6.711 1.00 51.12 99 GLY A N 1
ATOM 766 C CA . GLY A 1 99 ? 14.542 11.496 -6.453 1.00 51.12 99 GLY A CA 1
ATOM 767 C C . GLY A 1 99 ? 15.364 11.390 -7.748 1.00 51.12 99 GLY A C 1
ATOM 768 O O . GLY A 1 99 ? 14.852 11.724 -8.815 1.00 51.12 99 GLY A O 1
ATOM 769 N N . PRO A 1 100 ? 16.645 10.969 -7.706 1.00 55.09 100 PRO A N 1
ATOM 770 C CA . PRO A 1 100 ? 17.371 10.585 -8.922 1.00 55.09 100 PRO A CA 1
ATOM 771 C C . PRO A 1 100 ? 16.580 9.553 -9.757 1.00 55.09 100 PRO A C 1
ATOM 773 O O . PRO A 1 100 ? 15.704 8.886 -9.209 1.00 55.09 100 PRO A O 1
ATOM 776 N N . PRO A 1 101 ? 16.892 9.390 -11.060 1.00 56.56 101 PRO A N 1
ATOM 777 C CA . PRO A 1 101 ? 16.066 8.624 -11.990 1.00 56.56 101 PRO A CA 1
ATOM 778 C C . PRO A 1 101 ? 15.644 7.261 -11.438 1.00 56.56 101 PRO A C 1
ATOM 780 O O . PRO A 1 101 ? 16.480 6.375 -11.237 1.00 56.56 101 PRO A O 1
ATOM 783 N N . GLY A 1 102 ? 14.343 7.115 -11.198 1.00 58.38 102 GLY A N 1
ATOM 784 C CA . GLY A 1 102 ? 13.725 5.877 -10.735 1.00 58.38 102 GLY A CA 1
ATOM 785 C C . GLY A 1 102 ? 13.720 5.642 -9.221 1.00 58.38 102 GLY A C 1
ATOM 786 O O . GLY A 1 102 ? 13.631 4.485 -8.812 1.00 58.38 102 GLY A O 1
ATOM 787 N N . SER A 1 103 ? 13.842 6.677 -8.378 1.00 63.59 103 SER A N 1
ATOM 788 C CA . SER A 1 103 ? 13.581 6.571 -6.93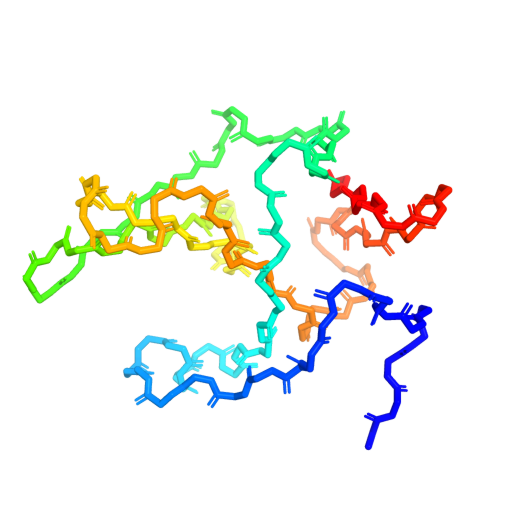4 1.00 63.59 103 SER A CA 1
ATOM 789 C C . SER A 1 103 ? 12.377 7.408 -6.485 1.00 63.59 103 SER A C 1
ATOM 791 O O . SER A 1 103 ? 12.232 8.579 -6.837 1.00 63.59 103 SER A O 1
ATOM 793 N N . ILE A 1 104 ? 11.517 6.816 -5.652 1.00 72.38 104 ILE A N 1
ATOM 794 C CA . ILE A 1 104 ? 10.334 7.459 -5.067 1.00 72.38 104 ILE A CA 1
ATOM 795 C C . ILE A 1 104 ? 10.572 7.676 -3.578 1.00 72.38 104 ILE A C 1
ATOM 797 O O . ILE A 1 104 ? 10.759 6.725 -2.823 1.00 72.38 104 ILE A O 1
ATOM 801 N N . HIS A 1 105 ? 10.526 8.929 -3.148 1.00 73.00 105 HIS A N 1
ATOM 802 C CA . HIS A 1 105 ? 10.593 9.303 -1.743 1.00 73.00 105 HIS A CA 1
ATOM 803 C C . HIS A 1 105 ? 9.180 9.547 -1.223 1.00 73.00 105 HIS A C 1
ATOM 805 O O . HIS A 1 105 ? 8.401 10.261 -1.858 1.00 73.00 105 HIS A O 1
ATOM 811 N N . VAL A 1 106 ? 8.846 8.925 -0.094 1.00 72.75 106 VAL A N 1
ATOM 812 C CA . VAL A 1 106 ? 7.551 9.051 0.579 1.00 72.75 106 VAL A CA 1
ATOM 813 C C . VAL A 1 106 ? 7.810 9.585 1.984 1.00 72.75 106 VAL A C 1
ATOM 815 O O . VAL A 1 106 ? 8.314 8.845 2.832 1.00 72.75 106 VAL A O 1
ATOM 818 N N . ALA A 1 107 ? 7.529 10.872 2.195 1.00 65.81 107 ALA A N 1
ATOM 819 C CA . ALA A 1 107 ? 7.710 11.555 3.480 1.00 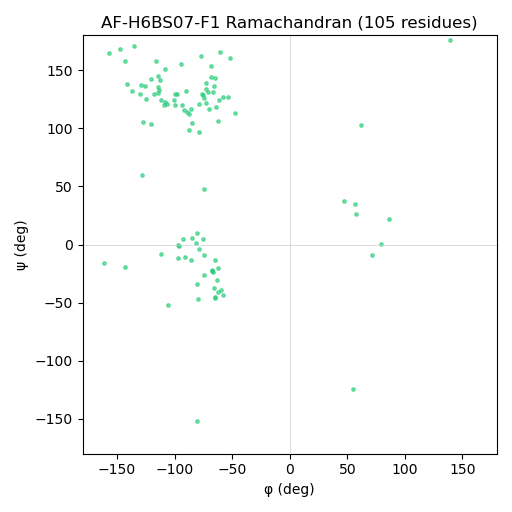65.81 107 ALA A CA 1
ATOM 820 C C . ALA A 1 107 ? 6.480 11.462 4.365 1.00 65.81 107 ALA A C 1
ATOM 822 O O . ALA A 1 107 ? 5.390 11.522 3.774 1.00 65.81 107 ALA A O 1
#

Foldseek 3Di:
DQDPPHQLQDDFDQDPDPVSVVLVFTKDKAFPVQEAEPDDQVQWDWDADDVRQKTFTAHPPPRHTAKIAGPDCVPSHRIIIGTPPDDQDDPDNFDWDDDPRRHTYTD

Sequence (107 aa):
MKLSPPVEDGPVTNCNCSICHINGALMVYPLESNITWESGFDEMKTYTFGQKRIAHTFCPTCGTSISGKSTDPNFFAHNRAINVSQPHELLCHFSYFTGPPGSIHVA

Radius of gyration: 13.06 Å; Cα contacts (8 Å, |Δi|>4): 191; chains: 1; bounding box: 31×35×28 Å

InterPro domains:
  IPR006913 CENP-V/GFA domain [PF04828] (12-72)
  IPR006913 CENP-V/GFA domain [PS51891] (1-107)
  IPR011057 Mss4-like superfamily [SSF51316] (9-74)
  IPR052355 Centromere protein V-like [PTHR28620] (12-74)

Solvent-accessible surface area (backbone atoms only — not comparable to full-atom values): 6297 Å² total; per-residue (Å²): 136,84,65,86,72,73,68,82,57,50,74,80,35,76,50,87,47,71,69,34,53,74,67,61,39,29,29,34,58,35,50,48,90,31,52,45,73,74,46,71,66,89,70,42,41,72,48,62,58,93,90,48,48,44,37,38,31,22,38,76,88,80,64,49,69,47,34,35,33,46,71,37,81,90,44,64,54,59,33,32,35,38,41,72,60,67,71,74,69,88,88,56,77,54,46,77,44,76,56,67,95,66,29,43,35,40,55

Secondary structure (DSSP, 8-state):
--PSSP-TTS--EE--SHHHHHTT-EEE--BGGGEEE-S-GGG-EEEE-TT--EEEEE-TTT--EEEEEESSTTSSTTBEEEETTPPSSSSS---EEE-STT-EEE-

Nearest PDB structures (foldseek):
  3fac-assembly6_F  TM=7.642E-01  e=1.186E-04  Cereibacter sphaeroides 2.4.1
  1zxu-assembly1_A  TM=5.398E-01  e=8.195E-01  Arabidopsis thaliana
  2v43-assembly1_B  TM=4.466E-01  e=3.224E+00  Escherichia coli BL21(DE3)
  4mxt-assembly1_A-2  TM=3.955E-01  e=3.224E+00  Bacteroides uniformis ATCC 8492
  2v43-assembly1_A  TM=3.037E-01  e=3.224E+00  Escherichia coli BL21(DE3)

pLDDT: mean 77.5, std 17.05, range [31.84, 95.12]